Protein AF-A0A5N5RN46-F1 (afdb_monomer_lite)

pLDDT: mean 89.27, std 12.97, range [40.03, 97.69]

Organism: NCBI:txid2490545

Secondary structure (DSSP, 8-state):
---------SEEEEEEETTEEEEEEE-TT-EEEEEEE-TTS-EEEEEEETT-SPPEEPPHHHHHHHHHH-

Foldseek 3Di:
DDPPPPPQFDDWDWDDDPQKIWIWTAHPVQWIWIWIQDNVRWIWIATGRVRPGDIDTDDNVVVVVVVVVD

Sequence (70 aa):
MAQEIERTEVRTRVTTEGAVRTFTAETEDGIQLVVTNHADGTTTVRIGRGGQGPKVRISEEASGQLAAIL

Radius of gyration: 13.43 Å; chains: 1; bounding box: 30×24×46 Å

Structure (mmCIF, N/CA/C/O backbone):
data_AF-A0A5N5RN46-F1
#
_entry.id   AF-A0A5N5RN46-F1
#
loop_
_atom_site.group_PDB
_atom_site.id
_atom_site.type_symbol
_atom_site.label_atom_id
_atom_site.label_alt_id
_atom_site.label_comp_id
_atom_site.label_asym_id
_atom_site.label_entity_id
_atom_site.label_seq_id
_atom_site.pdbx_PDB_ins_code
_atom_site.Cartn_x
_atom_site.Cartn_y
_atom_site.Cartn_z
_atom_site.occupancy
_atom_site.B_iso_or_equiv
_atom_site.auth_seq_id
_atom_site.auth_comp_id
_atom_site.auth_asym_id
_atom_site.auth_atom_id
_atom_site.pdbx_PDB_model_num
ATOM 1 N N . MET A 1 1 ? -2.933 -13.487 32.402 1.00 40.03 1 MET A N 1
ATOM 2 C CA . MET A 1 1 ? -3.931 -12.621 31.744 1.00 40.03 1 MET A CA 1
ATOM 3 C C . MET A 1 1 ? -3.680 -12.749 30.256 1.00 40.03 1 MET A C 1
ATOM 5 O O . MET A 1 1 ? -2.578 -12.434 29.830 1.00 40.03 1 MET A O 1
ATOM 9 N N . ALA A 1 2 ? -4.605 -13.351 29.511 1.00 44.53 2 ALA A N 1
ATOM 10 C CA . ALA A 1 2 ? -4.485 -13.430 28.060 1.00 44.53 2 ALA A CA 1
ATOM 11 C C . ALA A 1 2 ? -4.772 -12.031 27.509 1.00 44.53 2 ALA A C 1
ATOM 13 O O . ALA A 1 2 ? -5.819 -11.467 27.816 1.00 44.53 2 ALA A O 1
ATOM 14 N N . GLN A 1 3 ? -3.814 -11.453 26.788 1.00 51.47 3 GLN A N 1
ATOM 15 C CA . GLN A 1 3 ? -4.040 -10.234 26.026 1.00 51.47 3 GLN A CA 1
ATOM 16 C C . GLN A 1 3 ? -5.073 -10.597 24.962 1.00 51.47 3 GLN A C 1
ATOM 18 O O . GLN A 1 3 ? -4.800 -11.407 24.077 1.00 51.47 3 GLN A O 1
ATOM 23 N N . GLU A 1 4 ? -6.288 -10.089 25.120 1.00 50.75 4 GLU A N 1
ATOM 24 C CA . GLU A 1 4 ? -7.288 -10.130 24.068 1.00 50.75 4 GLU A CA 1
ATOM 25 C C . GLU A 1 4 ? -6.661 -9.382 22.889 1.00 50.75 4 GLU A C 1
ATOM 27 O O . GLU A 1 4 ? -6.370 -8.190 22.988 1.00 50.75 4 GLU A O 1
ATOM 32 N N . ILE A 1 5 ? -6.292 -10.113 21.832 1.00 60.41 5 ILE A N 1
ATOM 33 C CA . ILE A 1 5 ? -5.766 -9.505 20.613 1.00 60.41 5 ILE A CA 1
ATOM 34 C C . ILE A 1 5 ? -6.966 -8.805 19.993 1.00 60.41 5 ILE A C 1
ATOM 36 O O . ILE A 1 5 ? -7.759 -9.428 19.285 1.00 60.41 5 ILE A O 1
ATOM 40 N N . GLU A 1 6 ? -7.142 -7.536 20.350 1.00 65.12 6 GLU A N 1
ATOM 41 C CA . GLU A 1 6 ? -8.106 -6.646 19.726 1.00 65.12 6 GLU A CA 1
ATOM 42 C C . GLU A 1 6 ? -7.876 -6.762 18.217 1.00 65.12 6 GLU A C 1
ATOM 44 O O . GLU A 1 6 ? -6.763 -6.543 17.731 1.00 65.12 6 GLU A O 1
ATOM 49 N N . ARG A 1 7 ? -8.874 -7.255 17.476 1.00 65.00 7 ARG A N 1
ATOM 50 C CA . ARG A 1 7 ? -8.747 -7.407 16.026 1.00 65.00 7 ARG A CA 1
ATOM 51 C C . ARG A 1 7 ? -8.610 -6.013 15.432 1.00 65.00 7 ARG A C 1
ATOM 53 O O . ARG A 1 7 ? -9.590 -5.295 15.288 1.00 65.00 7 ARG A O 1
ATOM 60 N N . THR A 1 8 ? -7.384 -5.643 15.089 1.00 75.44 8 THR A N 1
ATOM 61 C CA . THR A 1 8 ? -7.059 -4.340 14.503 1.00 75.44 8 THR A CA 1
ATOM 62 C C . THR A 1 8 ? -7.420 -4.251 13.020 1.00 75.44 8 THR A C 1
ATOM 64 O O . THR A 1 8 ? -7.321 -3.175 12.445 1.00 75.44 8 THR A O 1
ATOM 67 N N . GLU A 1 9 ? -7.866 -5.349 12.401 1.00 80.62 9 GLU A N 1
ATOM 68 C CA . GLU A 1 9 ? -8.364 -5.418 11.026 1.00 80.62 9 GLU A CA 1
ATOM 69 C C . GLU A 1 9 ? -9.488 -6.459 10.893 1.00 80.62 9 GLU A C 1
ATOM 71 O O . GLU A 1 9 ? -9.552 -7.438 11.642 1.00 80.62 9 GLU A O 1
ATOM 76 N N . VAL A 1 10 ? -10.372 -6.262 9.911 1.00 84.00 10 VAL A N 1
ATOM 77 C CA . VAL A 1 10 ? -11.501 -7.165 9.619 1.00 84.00 10 VAL A CA 1
ATOM 78 C C . VAL A 1 10 ? -11.488 -7.752 8.223 1.00 84.00 10 VAL A C 1
ATOM 80 O O . VAL A 1 10 ? -12.120 -8.783 7.986 1.00 84.00 10 VAL A O 1
ATOM 83 N N . ARG A 1 11 ? -10.764 -7.136 7.287 1.00 90.88 11 ARG A N 1
ATOM 84 C CA . ARG A 1 11 ? -10.639 -7.666 5.933 1.00 90.88 11 ARG A CA 1
ATOM 85 C C . ARG A 1 11 ? -9.277 -7.355 5.348 1.00 90.88 11 ARG A C 1
ATOM 87 O O . ARG A 1 11 ? -8.850 -6.207 5.339 1.00 90.88 11 ARG A O 1
ATOM 94 N N . THR A 1 12 ? -8.664 -8.366 4.749 1.00 93.56 12 THR A N 1
ATOM 95 C CA . THR A 1 12 ? -7.450 -8.211 3.953 1.00 93.56 12 THR A CA 1
ATOM 96 C C . THR A 1 12 ? -7.671 -8.699 2.527 1.00 93.56 12 THR A C 1
ATOM 98 O O . THR A 1 12 ? -8.483 -9.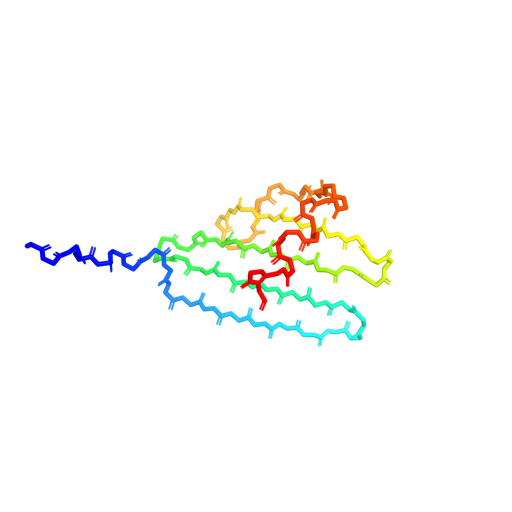589 2.258 1.00 93.56 12 THR A O 1
ATOM 101 N N . ARG A 1 13 ? -6.978 -8.077 1.572 1.00 94.69 13 ARG A N 1
ATOM 102 C CA . ARG A 1 13 ? -6.900 -8.553 0.187 1.00 94.69 13 ARG A CA 1
ATOM 103 C C . ARG A 1 13 ? -5.563 -8.186 -0.435 1.00 94.69 13 ARG A C 1
ATOM 105 O O . ARG A 1 13 ? -5.010 -7.123 -0.159 1.00 94.69 13 ARG A O 1
ATOM 112 N N . VAL A 1 14 ? -5.106 -9.042 -1.341 1.00 95.31 14 VAL A N 1
ATOM 113 C CA . VAL A 1 14 ? -3.976 -8.764 -2.224 1.00 95.31 14 VAL A CA 1
ATOM 114 C C . VAL A 1 14 ? -4.468 -8.834 -3.661 1.00 95.31 14 VAL A C 1
ATOM 116 O O . VAL A 1 14 ? -5.101 -9.812 -4.054 1.00 95.31 14 VAL A O 1
ATOM 119 N N . THR A 1 15 ? -4.186 -7.800 -4.446 1.00 96.12 15 THR A N 1
ATOM 120 C CA . THR A 1 15 ? -4.419 -7.789 -5.893 1.00 96.12 15 THR A CA 1
ATOM 121 C C . THR A 1 15 ? -3.089 -7.702 -6.624 1.00 96.12 15 THR A C 1
ATOM 123 O O . THR A 1 15 ? -2.103 -7.167 -6.116 1.00 96.12 15 THR A O 1
ATOM 126 N N . THR A 1 16 ? -3.032 -8.278 -7.818 1.00 96.69 16 THR A N 1
ATOM 127 C CA . THR A 1 16 ? -1.860 -8.212 -8.695 1.00 96.69 16 THR A CA 1
ATOM 128 C C . THR A 1 16 ? -2.346 -7.892 -10.098 1.00 96.69 16 THR A C 1
ATOM 130 O O . THR A 1 16 ? -3.167 -8.624 -10.644 1.00 96.69 16 THR A O 1
ATOM 133 N N . GLU A 1 17 ? -1.868 -6.783 -10.653 1.00 95.50 17 GLU A N 1
ATOM 134 C CA . GLU A 1 17 ? -2.201 -6.311 -11.995 1.00 95.50 17 GLU A CA 1
ATOM 135 C C . GLU A 1 17 ? -0.892 -6.046 -12.743 1.00 95.50 17 GLU A C 1
ATOM 137 O O . GLU A 1 17 ? -0.178 -5.074 -12.486 1.00 95.50 17 GLU A O 1
ATOM 142 N N . GLY A 1 18 ? -0.518 -6.979 -13.620 1.00 95.06 18 GLY A N 1
ATOM 143 C CA . GLY A 1 18 ? 0.810 -6.987 -14.229 1.00 95.06 18 GLY A CA 1
ATOM 144 C C . GLY A 1 18 ? 1.912 -7.085 -13.169 1.00 95.06 18 GLY A C 1
ATOM 145 O O . GLY A 1 18 ? 1.925 -8.015 -12.365 1.00 95.06 18 GLY A O 1
ATOM 146 N N . ALA A 1 19 ? 2.831 -6.117 -13.170 1.00 94.00 19 ALA A N 1
ATOM 147 C CA 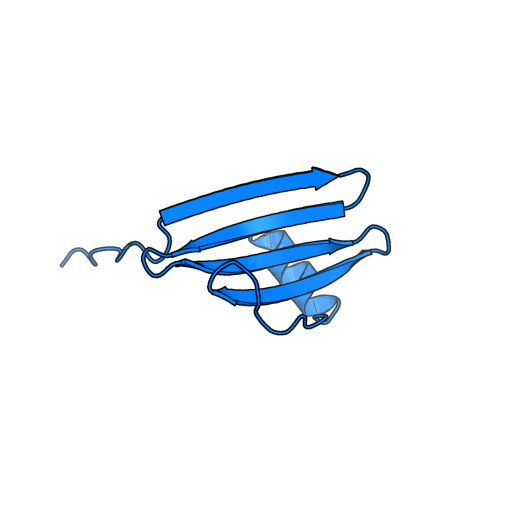. ALA A 1 19 ? 3.926 -6.020 -12.199 1.00 94.00 19 ALA A CA 1
ATOM 148 C C . ALA A 1 19 ? 3.560 -5.229 -10.926 1.00 94.00 19 ALA A C 1
ATOM 150 O O . ALA A 1 19 ? 4.395 -5.088 -10.034 1.00 94.00 19 ALA A O 1
ATOM 151 N N . VAL A 1 20 ? 2.333 -4.706 -10.825 1.00 96.00 20 VAL A N 1
ATOM 152 C CA . VAL A 1 20 ? 1.869 -3.955 -9.653 1.00 96.00 20 VAL A CA 1
ATOM 153 C C . VAL A 1 20 ? 1.194 -4.909 -8.673 1.00 96.00 20 VAL A C 1
ATOM 155 O O . VAL A 1 20 ? 0.281 -5.649 -9.045 1.00 96.00 20 VAL A O 1
ATOM 158 N N . ARG A 1 21 ? 1.611 -4.879 -7.404 1.00 96.19 21 ARG A N 1
ATOM 159 C CA . ARG A 1 21 ? 0.960 -5.625 -6.312 1.00 96.19 21 ARG A CA 1
ATOM 160 C C . ARG A 1 21 ? 0.403 -4.652 -5.289 1.00 96.19 21 ARG A C 1
ATOM 162 O O . ARG A 1 21 ? 1.105 -3.741 -4.855 1.00 96.19 21 ARG A O 1
ATOM 169 N N . THR A 1 22 ? -0.838 -4.866 -4.872 1.00 96.12 22 THR A N 1
ATOM 170 C CA . THR A 1 22 ? -1.501 -4.026 -3.874 1.00 96.12 22 THR A CA 1
ATOM 171 C C . THR A 1 22 ? -2.002 -4.881 -2.726 1.00 96.12 22 THR A C 1
ATOM 173 O O . THR A 1 22 ? -2.805 -5.786 -2.932 1.00 96.12 22 THR A O 1
ATOM 176 N N . PHE A 1 23 ? -1.557 -4.568 -1.516 1.00 95.62 23 PHE A N 1
ATOM 177 C CA . PHE A 1 23 ? -2.117 -5.081 -0.272 1.00 95.62 23 PHE A CA 1
ATOM 178 C C . PHE A 1 23 ? -3.110 -4.055 0.280 1.00 95.62 23 PHE A C 1
ATOM 180 O O . PHE A 1 23 ? -2.841 -2.854 0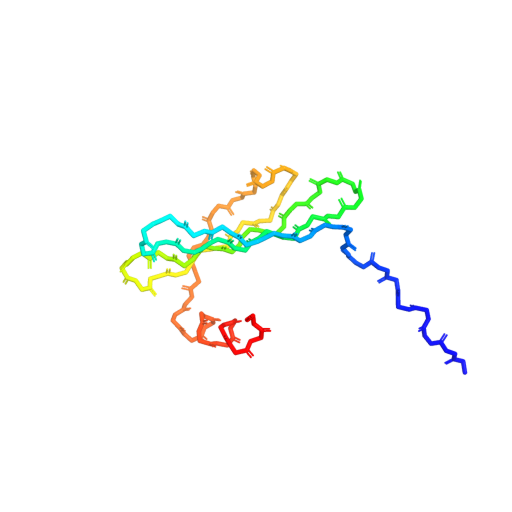.281 1.00 95.62 23 PHE A O 1
ATOM 187 N N . THR A 1 24 ? -4.276 -4.516 0.719 1.00 95.88 24 THR A N 1
ATOM 188 C CA . THR A 1 24 ? -5.270 -3.703 1.424 1.00 95.88 24 THR A CA 1
ATOM 189 C C . THR A 1 24 ? -5.648 -4.407 2.716 1.00 95.88 24 THR A C 1
ATOM 191 O O . THR A 1 24 ? -6.106 -5.547 2.653 1.00 95.88 24 THR A O 1
ATOM 194 N N . ALA A 1 25 ? -5.525 -3.711 3.841 1.00 94.38 25 ALA A N 1
ATOM 195 C CA . ALA A 1 25 ? -6.152 -4.069 5.109 1.00 94.38 25 ALA A CA 1
ATOM 196 C C . ALA A 1 25 ? -7.247 -3.048 5.424 1.00 94.38 25 ALA A C 1
ATOM 198 O O . ALA A 1 25 ? -7.047 -1.855 5.201 1.00 94.38 25 ALA A O 1
ATOM 199 N N . GLU A 1 26 ? -8.397 -3.509 5.903 1.00 95.50 26 GLU A N 1
ATOM 200 C CA . GLU A 1 26 ? -9.565 -2.698 6.243 1.00 95.50 26 GLU A CA 1
ATOM 201 C C . GLU A 1 26 ? -10.027 -2.994 7.671 1.00 95.50 26 GLU A C 1
ATOM 203 O O . GLU A 1 26 ? -10.089 -4.154 8.084 1.00 95.50 26 GLU A O 1
ATOM 208 N N . THR A 1 27 ? -10.361 -1.937 8.402 1.00 92.88 27 THR A N 1
ATOM 209 C CA . THR A 1 27 ? -10.895 -1.932 9.772 1.00 92.88 27 THR A CA 1
ATOM 210 C C . THR A 1 27 ? -12.428 -1.831 9.781 1.00 92.88 27 THR A C 1
ATOM 212 O O . THR A 1 27 ? -13.046 -1.522 8.762 1.00 92.88 27 THR A O 1
ATOM 215 N N . GLU A 1 28 ? -13.073 -2.066 10.931 1.00 90.75 28 GLU A N 1
ATOM 216 C CA . GLU A 1 28 ? -14.548 -2.025 11.050 1.00 90.75 28 GLU A CA 1
ATOM 217 C C . GLU A 1 28 ? -15.163 -0.659 10.728 1.00 90.75 28 GLU A C 1
ATOM 219 O O . GLU A 1 28 ? -16.275 -0.577 10.208 1.00 90.75 28 GLU A O 1
ATOM 224 N N . ASP A 1 29 ? -14.441 0.429 10.994 1.00 90.69 29 ASP A N 1
ATOM 225 C CA . ASP A 1 29 ? -14.877 1.793 10.683 1.00 90.69 29 ASP A CA 1
ATOM 226 C C . ASP A 1 29 ? -14.675 2.175 9.199 1.00 90.69 29 ASP A C 1
ATOM 228 O O . ASP A 1 29 ? -15.075 3.267 8.757 1.00 90.69 29 ASP A O 1
ATOM 232 N N . GLY A 1 30 ? -14.119 1.252 8.405 1.00 91.62 30 GLY A N 1
ATOM 233 C CA . GLY A 1 30 ? -13.869 1.389 6.974 1.00 91.62 30 GLY A CA 1
ATOM 234 C C . GLY A 1 30 ? -12.591 2.161 6.642 1.00 91.62 30 GLY A C 1
ATOM 235 O O . GLY A 1 30 ? -12.445 2.631 5.508 1.00 91.62 30 GLY A O 1
ATOM 236 N N . ILE A 1 31 ? -11.677 2.351 7.600 1.00 94.56 31 ILE A N 1
ATOM 237 C CA . ILE A 1 31 ? -10.320 2.829 7.314 1.00 94.56 31 ILE A CA 1
ATOM 238 C C . ILE A 1 31 ? -9.559 1.716 6.596 1.00 94.56 31 ILE A C 1
ATOM 240 O O . ILE A 1 31 ? -9.633 0.548 6.960 1.00 94.56 31 ILE A O 1
ATOM 244 N N . GLN A 1 32 ? -8.824 2.082 5.547 1.00 96.19 32 GLN A N 1
ATOM 245 C CA . GLN A 1 32 ? -7.966 1.152 4.831 1.00 96.19 32 GLN A CA 1
ATOM 246 C C . GLN A 1 32 ? -6.509 1.593 4.887 1.00 96.19 32 GLN A C 1
ATOM 248 O O . GLN A 1 32 ? -6.201 2.758 4.621 1.00 96.19 32 GLN A O 1
ATOM 253 N N . LEU A 1 33 ? -5.626 0.633 5.155 1.00 94.88 33 LEU A N 1
ATOM 254 C CA . LEU A 1 33 ? -4.212 0.687 4.808 1.00 94.88 33 LEU A CA 1
ATOM 255 C C . LEU A 1 33 ? -4.051 0.068 3.420 1.00 94.88 33 LEU A C 1
ATOM 257 O O . LEU A 1 33 ? -4.338 -1.111 3.225 1.00 94.88 33 LEU A O 1
ATOM 261 N N . VAL A 1 34 ? -3.566 0.851 2.461 1.00 96.38 34 VAL A N 1
ATOM 262 C CA . VAL A 1 34 ? -3.269 0.383 1.105 1.00 96.38 34 VAL A CA 1
ATOM 263 C C . VAL A 1 34 ? -1.778 0.524 0.851 1.00 96.38 34 VAL A C 1
ATOM 265 O O . VAL A 1 34 ? -1.260 1.639 0.785 1.00 96.38 34 VAL A O 1
ATOM 268 N N . VAL A 1 35 ? -1.097 -0.602 0.667 1.00 96.81 35 VAL A N 1
ATOM 269 C CA . VAL A 1 35 ? 0.307 -0.669 0.250 1.00 96.81 35 VAL A CA 1
ATOM 270 C C . VAL A 1 35 ? 0.334 -1.060 -1.217 1.00 96.81 35 VAL A C 1
ATOM 272 O O . VAL A 1 35 ? -0.334 -2.005 -1.620 1.00 96.81 35 VAL A O 1
ATOM 275 N N . THR A 1 36 ?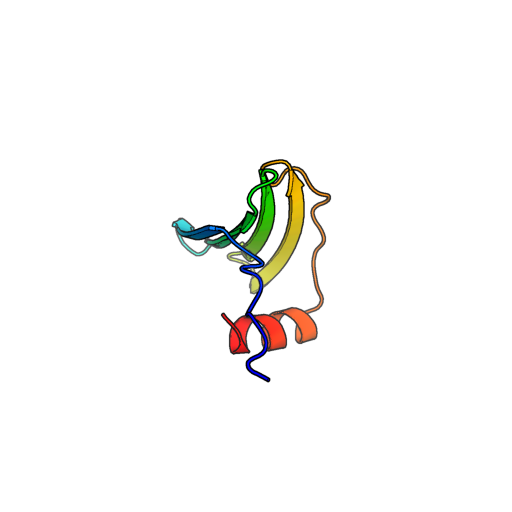 1.069 -0.326 -2.044 1.00 96.81 36 THR A N 1
ATOM 276 C CA . THR A 1 36 ? 1.231 -0.641 -3.469 1.00 96.81 36 THR A CA 1
ATOM 277 C C . THR A 1 36 ? 2.700 -0.680 -3.832 1.00 96.81 36 THR A C 1
ATOM 279 O O . THR A 1 36 ? 3.373 0.344 -3.704 1.00 96.81 36 THR A O 1
ATOM 282 N N . ASN A 1 37 ? 3.142 -1.829 -4.336 1.00 96.06 37 ASN A N 1
ATOM 283 C CA . ASN A 1 37 ? 4.444 -2.018 -4.960 1.00 96.06 37 ASN A CA 1
ATOM 284 C C . ASN A 1 37 ? 4.262 -1.813 -6.464 1.00 96.06 37 ASN A C 1
ATOM 286 O O . ASN A 1 37 ? 3.476 -2.520 -7.101 1.00 96.06 37 ASN A O 1
ATOM 290 N N . HIS A 1 38 ? 4.941 -0.810 -7.009 1.00 96.12 38 HIS A N 1
ATOM 291 C CA . HIS A 1 38 ? 4.853 -0.406 -8.408 1.00 96.12 38 HIS A CA 1
ATOM 292 C C . HIS A 1 38 ? 5.850 -1.184 -9.268 1.00 96.12 38 HIS A C 1
ATOM 294 O O . HIS A 1 38 ? 6.838 -1.730 -8.781 1.00 96.12 38 HIS A O 1
ATOM 300 N N . ALA A 1 39 ? 5.607 -1.192 -10.578 1.00 94.94 39 ALA A N 1
ATOM 301 C CA . ALA A 1 39 ? 6.465 -1.873 -11.546 1.00 94.94 39 ALA A CA 1
ATOM 302 C C . ALA A 1 39 ? 7.896 -1.301 -11.610 1.00 94.94 39 ALA A C 1
ATOM 304 O O . ALA A 1 39 ? 8.819 -2.004 -12.006 1.00 94.94 39 ALA A O 1
ATOM 305 N N . ASP A 1 40 ? 8.080 -0.038 -11.215 1.00 94.19 40 ASP A N 1
ATOM 306 C CA . ASP A 1 40 ? 9.380 0.642 -11.154 1.00 94.19 40 ASP A CA 1
ATOM 307 C C . ASP A 1 40 ? 10.173 0.332 -9.868 1.00 94.19 40 ASP A C 1
ATOM 309 O O . ASP A 1 40 ? 11.212 0.943 -9.620 1.00 94.19 40 ASP A O 1
ATOM 313 N N . GLY A 1 41 ? 9.684 -0.600 -9.041 1.00 91.19 41 GLY A N 1
ATOM 314 C CA . GLY A 1 41 ? 10.301 -0.997 -7.775 1.00 91.19 41 GLY A CA 1
ATOM 315 C C . GLY A 1 41 ? 9.982 -0.067 -6.604 1.00 91.19 41 GLY A C 1
ATOM 316 O O . GLY A 1 41 ? 10.457 -0.296 -5.494 1.00 91.19 41 GLY A O 1
ATOM 317 N N . THR A 1 42 ? 9.180 0.980 -6.813 1.00 95.94 42 THR A N 1
ATOM 318 C CA . THR A 1 42 ? 8.811 1.908 -5.741 1.00 95.94 42 THR A CA 1
ATOM 319 C C . THR A 1 42 ? 7.612 1.411 -4.946 1.00 95.94 42 THR A C 1
ATOM 321 O O . THR A 1 42 ? 6.748 0.707 -5.468 1.00 95.94 42 THR A O 1
ATOM 324 N N . THR A 1 43 ? 7.516 1.835 -3.684 1.00 97.69 43 THR A N 1
ATOM 325 C CA . THR A 1 43 ? 6.392 1.486 -2.809 1.00 97.69 43 THR A CA 1
ATOM 326 C C . THR A 1 43 ? 5.689 2.735 -2.312 1.00 97.69 43 THR A C 1
ATOM 328 O O . THR A 1 43 ? 6.314 3.729 -1.926 1.00 97.69 43 THR A O 1
ATOM 331 N N . THR A 1 44 ? 4.360 2.699 -2.325 1.00 97.38 44 THR A N 1
ATOM 332 C CA . THR A 1 44 ? 3.526 3.778 -1.795 1.00 97.38 44 THR A CA 1
ATOM 333 C C . THR A 1 44 ? 2.515 3.253 -0.800 1.00 97.38 44 THR A C 1
ATOM 335 O O . THR A 1 44 ? 1.956 2.177 -1.004 1.00 97.38 44 THR A O 1
ATOM 338 N N . VAL A 1 45 ? 2.224 4.062 0.211 1.00 97.06 45 VAL A N 1
ATOM 339 C CA . VAL A 1 45 ? 1.259 3.763 1.266 1.00 97.06 45 VAL A CA 1
ATOM 340 C C . VAL A 1 45 ? 0.162 4.827 1.277 1.00 97.06 45 VAL A C 1
ATOM 342 O O . VAL A 1 45 ? 0.423 6.006 1.021 1.00 97.06 45 VAL A O 1
ATOM 345 N N . ARG A 1 46 ? -1.073 4.407 1.550 1.00 96.50 46 ARG A N 1
ATOM 346 C CA . ARG A 1 46 ? -2.223 5.269 1.853 1.00 96.50 46 ARG A CA 1
ATOM 347 C C . ARG A 1 46 ? -2.918 4.754 3.102 1.00 96.50 46 ARG A C 1
ATOM 349 O O . ARG A 1 46 ? -3.114 3.549 3.224 1.00 96.50 46 ARG A O 1
ATOM 356 N N . ILE A 1 47 ? -3.331 5.666 3.977 1.00 95.12 47 ILE A N 1
ATOM 357 C CA . ILE A 1 47 ? -4.174 5.353 5.136 1.00 95.12 47 ILE A CA 1
ATOM 358 C C . ILE A 1 47 ? -5.353 6.316 5.146 1.00 95.12 47 ILE A C 1
ATOM 360 O O . ILE A 1 47 ? -5.164 7.529 5.227 1.00 95.12 47 ILE A O 1
ATOM 364 N N . GLY A 1 48 ? -6.568 5.789 5.035 1.00 95.19 48 GLY A N 1
ATOM 365 C CA . GLY A 1 48 ? -7.778 6.603 5.097 1.00 95.19 48 GLY A CA 1
ATOM 366 C C . GLY A 1 48 ? -9.040 5.816 4.783 1.00 95.19 48 GLY A C 1
ATOM 367 O O . GLY A 1 48 ? -8.979 4.676 4.320 1.00 95.19 48 GLY A O 1
ATOM 368 N N . ARG A 1 49 ? -10.199 6.432 5.023 1.00 93.00 49 ARG A N 1
ATOM 369 C CA . ARG A 1 49 ? -11.497 5.790 4.793 1.00 93.00 49 ARG A CA 1
ATOM 370 C C . ARG A 1 49 ? -11.647 5.360 3.333 1.00 93.00 49 ARG A C 1
ATOM 372 O O . ARG A 1 49 ? -11.444 6.171 2.429 1.00 93.00 49 ARG A O 1
ATOM 379 N N . GLY A 1 50 ? -11.944 4.081 3.104 1.00 91.00 50 GLY A N 1
ATOM 380 C CA . GLY A 1 50 ? -12.041 3.487 1.766 1.00 91.00 50 GLY A CA 1
ATOM 381 C C . GLY A 1 50 ? -10.771 3.629 0.913 1.00 91.00 50 GLY A C 1
ATOM 382 O O . GLY A 1 50 ? -10.862 3.646 -0.312 1.00 91.00 50 GLY A O 1
ATOM 383 N N . GLY A 1 51 ? -9.603 3.822 1.535 1.00 89.19 51 GLY A N 1
ATOM 384 C CA . GLY A 1 51 ? -8.323 3.964 0.836 1.00 89.19 51 GLY A CA 1
ATOM 385 C C . GLY A 1 51 ? -8.056 5.360 0.261 1.00 89.19 51 GLY A C 1
ATOM 386 O O . GLY A 1 51 ? -7.087 5.535 -0.478 1.00 89.19 51 GLY A O 1
ATOM 387 N N . GLN A 1 52 ? -8.865 6.368 0.612 1.00 91.69 52 GLN A N 1
ATOM 388 C CA . GLN A 1 52 ? -8.741 7.748 0.108 1.00 91.69 52 GLN A CA 1
ATOM 389 C C . GLN A 1 52 ? -7.746 8.627 0.889 1.00 91.69 52 GLN A C 1
ATOM 391 O O . GLN A 1 52 ? -7.773 9.852 0.796 1.00 91.69 52 GLN A O 1
ATOM 396 N N . GLY A 1 53 ? -6.860 8.008 1.668 1.00 92.56 53 GLY A N 1
ATOM 397 C CA . GLY A 1 53 ? -5.778 8.708 2.352 1.00 92.56 53 GLY A CA 1
ATOM 398 C C . GLY A 1 53 ? -4.753 9.339 1.403 1.00 92.56 53 GLY A C 1
ATOM 399 O O . GLY A 1 53 ? -4.675 8.964 0.225 1.00 92.56 53 GLY A O 1
ATOM 400 N N . PRO A 1 54 ? -3.903 10.251 1.911 1.00 93.50 54 PRO A N 1
ATOM 401 C CA . PRO A 1 54 ? -2.795 10.790 1.135 1.00 93.50 54 PRO A CA 1
ATOM 402 C C . PRO A 1 54 ? -1.876 9.656 0.666 1.00 93.50 54 PRO A C 1
ATOM 404 O O . PRO A 1 54 ? -1.526 8.759 1.433 1.00 93.50 54 PRO A O 1
ATOM 407 N N . LYS A 1 55 ? -1.491 9.694 -0.615 1.00 96.44 55 LYS A N 1
ATOM 408 C CA . LYS A 1 55 ? -0.525 8.751 -1.188 1.00 96.44 55 LYS A CA 1
ATOM 409 C C . LYS A 1 55 ? 0.879 9.235 -0.869 1.00 96.44 55 LYS A C 1
ATOM 411 O O . LYS A 1 55 ? 1.283 10.281 -1.370 1.00 96.44 55 LYS A O 1
ATOM 416 N N . VAL A 1 56 ? 1.629 8.452 -0.105 1.00 97.25 56 VAL A N 1
ATOM 417 C CA . VAL A 1 56 ? 3.015 8.773 0.244 1.00 97.25 56 VAL A CA 1
ATOM 418 C C . VAL A 1 56 ? 3.930 7.694 -0.311 1.00 97.25 56 VAL A C 1
ATOM 420 O O . VAL A 1 56 ? 3.678 6.504 -0.129 1.00 97.25 56 VAL A O 1
ATOM 423 N N . ARG A 1 57 ? 4.984 8.103 -1.020 1.00 97.25 57 ARG A N 1
ATOM 424 C CA . ARG A 1 57 ? 6.083 7.205 -1.385 1.00 97.25 57 ARG A CA 1
ATOM 425 C C . ARG A 1 57 ? 6.981 7.023 -0.170 1.00 97.25 57 ARG A C 1
ATOM 427 O O . ARG A 1 57 ? 7.377 8.011 0.441 1.00 97.25 57 ARG A O 1
ATOM 434 N N . ILE A 1 58 ? 7.294 5.776 0.156 1.00 96.62 58 ILE A N 1
ATOM 435 C CA . ILE A 1 58 ? 8.217 5.451 1.245 1.00 96.62 58 ILE A CA 1
ATOM 436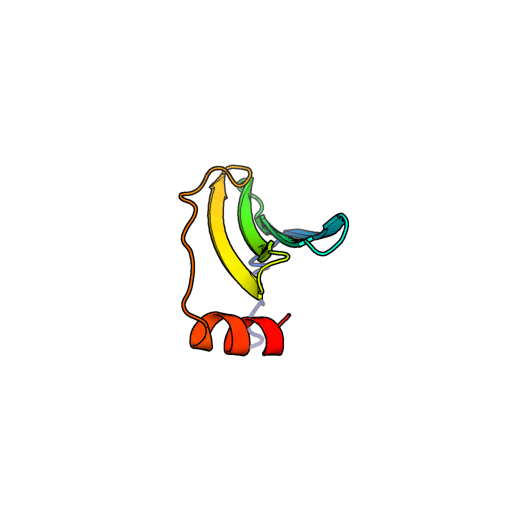 C C . ILE A 1 58 ? 9.636 5.254 0.700 1.00 96.62 58 ILE A C 1
ATOM 438 O O . ILE A 1 58 ? 9.824 5.068 -0.507 1.00 96.62 58 ILE A O 1
ATOM 442 N N . SER A 1 59 ? 10.637 5.344 1.578 1.00 96.88 59 SER A N 1
ATOM 443 C CA . SER A 1 59 ? 12.030 5.084 1.210 1.00 96.88 59 SER A CA 1
ATOM 444 C C . SER A 1 59 ? 12.226 3.628 0.779 1.00 96.88 59 SER A C 1
ATOM 446 O O . SER A 1 59 ? 11.434 2.749 1.123 1.00 96.88 59 SER A O 1
ATOM 448 N N . GLU A 1 60 ? 13.299 3.365 0.036 1.00 94.50 60 GLU A N 1
ATOM 449 C CA . GLU A 1 60 ? 13.677 2.004 -0.359 1.00 94.50 60 GLU A CA 1
ATOM 450 C C . GLU A 1 60 ? 13.930 1.109 0.864 1.00 94.50 60 GLU A C 1
ATOM 452 O O . GLU A 1 60 ? 13.439 -0.015 0.913 1.00 94.50 60 GLU A O 1
ATOM 457 N N . GLU A 1 61 ? 14.588 1.641 1.899 1.00 95.44 61 GLU A N 1
ATOM 458 C CA . GLU A 1 61 ? 14.788 0.947 3.175 1.00 95.44 61 GLU A CA 1
ATOM 459 C C . GLU A 1 61 ? 13.454 0.545 3.821 1.00 95.44 61 GLU A C 1
ATOM 461 O O . GLU A 1 61 ? 13.250 -0.625 4.142 1.00 95.44 61 GLU A O 1
ATOM 466 N N . ALA A 1 62 ? 12.508 1.484 3.950 1.00 94.62 62 ALA A N 1
ATOM 467 C CA . ALA A 1 62 ? 11.188 1.195 4.508 1.00 94.62 62 ALA A CA 1
ATOM 468 C C . ALA A 1 62 ? 10.415 0.182 3.651 1.00 94.62 62 ALA A C 1
ATOM 470 O O . ALA A 1 62 ? 9.724 -0.679 4.188 1.00 94.62 62 ALA A O 1
ATOM 471 N N . SER A 1 63 ? 10.554 0.252 2.324 1.00 94.12 63 SER A N 1
ATOM 472 C CA . SER A 1 63 ? 9.983 -0.735 1.406 1.00 94.12 63 SER A CA 1
ATOM 473 C C . SER A 1 63 ? 10.558 -2.133 1.636 1.00 94.12 63 SER A C 1
ATOM 475 O O . SER A 1 63 ? 9.800 -3.099 1.661 1.00 94.12 63 SER A O 1
ATOM 477 N N . GLY A 1 64 ? 11.874 -2.251 1.823 1.00 92.31 64 GLY A N 1
ATOM 478 C CA . GLY A 1 64 ? 12.532 -3.523 2.121 1.00 92.31 64 GLY A CA 1
ATOM 479 C C . GLY A 1 64 ? 12.063 -4.119 3.448 1.00 92.31 64 GLY A C 1
ATOM 480 O O . GLY A 1 64 ? 11.725 -5.298 3.503 1.00 92.31 64 GLY A O 1
ATOM 481 N N . GLN A 1 65 ? 11.957 -3.292 4.492 1.00 94.25 65 GLN A N 1
ATOM 482 C CA . GLN A 1 65 ? 11.417 -3.713 5.790 1.00 94.25 65 GLN A CA 1
ATOM 483 C C . GLN A 1 65 ? 9.953 -4.161 5.678 1.00 94.25 65 GLN A C 1
ATOM 485 O O . GLN A 1 65 ? 9.570 -5.182 6.241 1.00 94.25 65 GLN A O 1
ATOM 490 N N . LEU A 1 66 ? 9.136 -3.437 4.910 1.00 91.19 66 LEU A N 1
ATOM 491 C CA . LEU A 1 66 ? 7.729 -3.776 4.704 1.00 91.19 66 LEU A CA 1
ATOM 492 C C . LEU A 1 66 ? 7.556 -5.100 3.947 1.00 91.19 66 LEU A C 1
ATOM 494 O O . LEU A 1 66 ? 6.723 -5.916 4.329 1.00 91.19 66 LEU A O 1
ATOM 498 N N . ALA A 1 67 ? 8.366 -5.337 2.912 1.00 86.00 67 ALA A N 1
ATOM 499 C CA . ALA A 1 67 ? 8.358 -6.581 2.143 1.00 86.00 67 ALA A CA 1
ATOM 500 C C . ALA A 1 67 ? 8.846 -7.804 2.939 1.00 86.00 67 ALA A C 1
ATOM 502 O O . ALA A 1 67 ? 8.606 -8.929 2.524 1.00 86.00 67 ALA A O 1
ATOM 503 N N . ALA A 1 68 ? 9.542 -7.606 4.061 1.00 85.00 68 ALA A N 1
ATOM 504 C CA . ALA A 1 68 ? 9.913 -8.697 4.961 1.00 85.00 68 ALA A CA 1
ATOM 505 C C . ALA A 1 68 ? 8.761 -9.118 5.894 1.00 85.00 68 ALA A C 1
ATOM 507 O O . ALA A 1 68 ? 8.813 -10.202 6.474 1.00 85.00 68 ALA A O 1
ATOM 508 N N . ILE A 1 69 ? 7.750 -8.258 6.062 1.00 82.50 69 ILE A N 1
ATOM 509 C CA . ILE A 1 69 ? 6.588 -8.489 6.933 1.00 82.50 69 ILE A CA 1
ATOM 510 C C . ILE A 1 69 ? 5.387 -9.020 6.130 1.00 82.50 69 ILE A C 1
ATOM 512 O O . ILE A 1 69 ? 4.611 -9.813 6.662 1.00 82.50 69 ILE A O 1
ATOM 516 N N . LEU A 1 70 ? 5.231 -8.574 4.876 1.00 75.94 70 LEU A N 1
ATOM 517 C CA . LEU A 1 70 ? 4.152 -8.954 3.949 1.00 75.94 70 LEU A CA 1
ATOM 518 C C . LEU A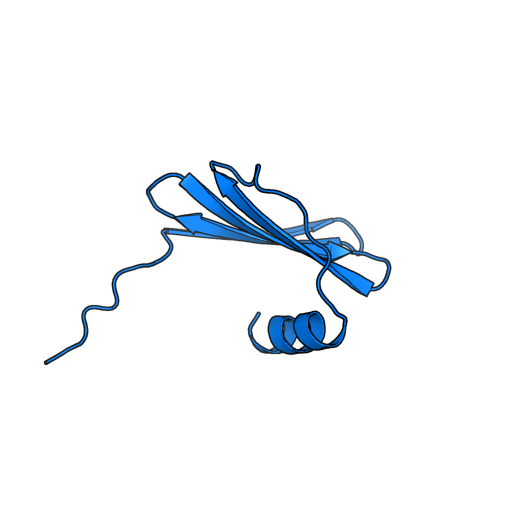 1 70 ? 4.549 -10.108 3.022 1.00 75.94 70 LEU A C 1
ATOM 520 O O . LEU A 1 70 ? 3.684 -10.980 2.783 1.00 75.94 70 LEU A O 1
#